Protein AF-A0A366EE71-F1 (afdb_monomer_lite)

Radius of gyration: 16.28 Å; chains: 1; bounding box: 30×27×41 Å

Sequence (50 aa):
MKVNEKRFDIRNLRYIIRSANENDAKTLSEIRGQIDGETEIWIEKKARHT

pLDDT: mean 93.88, std 6.57, range [67.69, 98.19]

Foldseek 3Di:
DFDDWDWDCDPNDTDIDGDDDPVCVVVVVVVVVVVVVVVVVVVVVVVVVD

Secondary structure (DSSP, 8-state):
-PPPPEEEEETTEEEEE----GGGHHHHHHHHHHHHHHHHHHHHHHHTT-

Organism: NCBI:txid200904

Structure (mmCIF, N/CA/C/O backbone):
data_AF-A0A366EE71-F1
#
_entry.id   AF-A0A366EE71-F1
#
loop_
_atom_site.group_PDB
_atom_site.id
_atom_site.type_symbol
_atom_site.label_atom_id
_atom_site.label_alt_id
_atom_site.label_comp_id
_atom_site.label_asym_id
_atom_site.label_entity_id
_atom_site.label_seq_id
_atom_site.pdbx_PDB_ins_code
_atom_site.Cartn_x
_atom_site.Cartn_y
_atom_site.Cartn_z
_atom_site.occupancy
_atom_site.B_iso_or_equiv
_atom_site.auth_seq_id
_atom_site.auth_comp_id
_atom_site.auth_asym_id
_atom_site.auth_atom_id
_atom_site.pdbx_PDB_model_num
ATOM 1 N N . MET A 1 1 ? -9.835 13.447 3.953 1.00 67.69 1 MET A N 1
ATOM 2 C CA .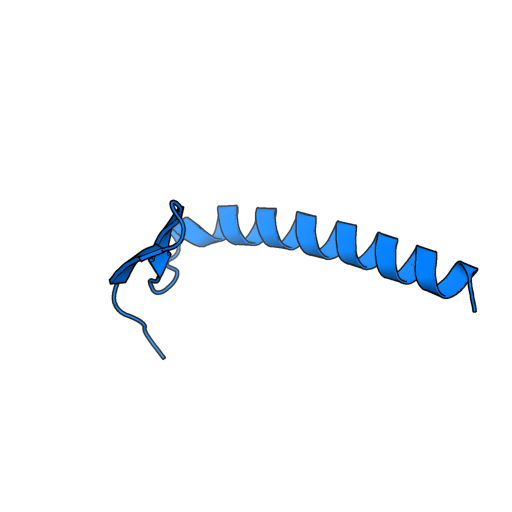 MET A 1 1 ? -11.002 12.555 4.135 1.00 67.69 1 MET A CA 1
ATOM 3 C C . MET A 1 1 ? -10.556 11.358 4.963 1.00 67.69 1 MET A C 1
ATOM 5 O O . MET A 1 1 ? -9.637 10.674 4.537 1.00 67.69 1 MET A O 1
ATOM 9 N N . LYS A 1 2 ? -11.126 11.147 6.157 1.00 86.81 2 LYS A N 1
ATOM 10 C CA . LYS A 1 2 ? -10.879 9.932 6.950 1.00 86.81 2 LYS A CA 1
ATOM 11 C C . LYS A 1 2 ? -11.884 8.864 6.524 1.00 86.81 2 LYS A C 1
ATOM 13 O O . LYS A 1 2 ? -13.079 9.136 6.469 1.00 86.81 2 LYS A O 1
ATOM 18 N N . VAL A 1 3 ? -11.385 7.680 6.194 1.00 91.12 3 VAL A N 1
ATOM 19 C CA . VAL A 1 3 ? -12.177 6.494 5.854 1.00 91.12 3 VAL A CA 1
ATOM 20 C C . VAL A 1 3 ? -12.199 5.563 7.062 1.00 91.12 3 VAL A C 1
ATOM 22 O O . VAL A 1 3 ? -11.141 5.211 7.595 1.00 91.12 3 VAL A O 1
ATOM 25 N N . ASN A 1 4 ? -13.400 5.185 7.493 1.00 94.31 4 ASN A N 1
ATOM 26 C CA . ASN A 1 4 ? -13.587 4.164 8.520 1.00 94.31 4 ASN A CA 1
ATOM 27 C C . ASN A 1 4 ? -13.234 2.786 7.960 1.00 94.31 4 ASN A C 1
ATOM 29 O O . ASN A 1 4 ? -13.387 2.545 6.764 1.00 94.31 4 ASN A O 1
ATOM 33 N N . GLU A 1 5 ? -12.778 1.883 8.825 1.00 96.69 5 GLU A N 1
ATOM 34 C CA . GLU A 1 5 ? -12.479 0.514 8.414 1.00 96.69 5 GLU A CA 1
ATOM 35 C C . GLU A 1 5 ? -13.715 -0.162 7.809 1.00 96.69 5 GLU A C 1
ATOM 37 O O . GLU A 1 5 ? -14.784 -0.207 8.419 1.00 96.69 5 GLU A O 1
ATOM 42 N N . LYS A 1 6 ? -13.550 -0.723 6.611 1.00 97.50 6 LYS A N 1
ATOM 43 C CA . LYS A 1 6 ? -14.532 -1.579 5.955 1.00 97.50 6 LYS A CA 1
ATOM 44 C C . LYS A 1 6 ? -13.846 -2.817 5.399 1.00 97.50 6 LYS A C 1
ATOM 46 O O . LYS A 1 6 ? -12.798 -2.727 4.761 1.00 97.50 6 LYS A O 1
ATOM 51 N N . ARG A 1 7 ? -14.457 -3.973 5.644 1.00 98.12 7 ARG A N 1
ATOM 52 C CA . ARG A 1 7 ? -13.970 -5.283 5.205 1.00 98.12 7 ARG A CA 1
ATOM 53 C C . ARG A 1 7 ? -14.622 -5.668 3.887 1.00 98.12 7 ARG A C 1
ATOM 55 O O . ARG A 1 7 ? -15.795 -5.370 3.664 1.00 98.12 7 ARG A O 1
ATOM 62 N N . PHE A 1 8 ? -13.855 -6.337 3.043 1.00 98.00 8 PHE A N 1
ATOM 63 C CA . PHE A 1 8 ? -14.283 -6.821 1.743 1.00 98.00 8 PHE A CA 1
ATOM 64 C C . PHE A 1 8 ? -13.837 -8.265 1.559 1.00 98.00 8 PHE A C 1
ATOM 66 O O . PHE A 1 8 ? -12.758 -8.658 2.007 1.00 98.00 8 PHE A O 1
ATOM 73 N N . ASP A 1 9 ? -14.682 -9.020 0.872 1.00 98.06 9 ASP A N 1
ATOM 74 C CA . ASP A 1 9 ? -14.380 -10.344 0.351 1.00 98.06 9 ASP A CA 1
ATOM 75 C C . ASP A 1 9 ? -14.873 -10.374 -1.095 1.00 98.06 9 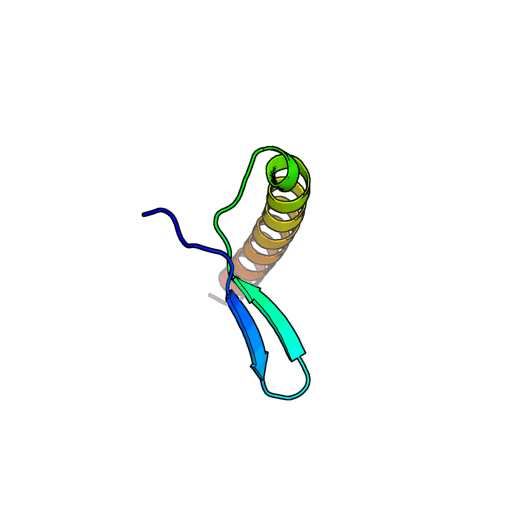ASP A C 1
ATOM 77 O O . ASP A 1 9 ? -16.074 -10.439 -1.364 1.00 98.06 9 ASP A O 1
ATOM 81 N N . ILE A 1 10 ? -13.952 -10.150 -2.029 1.00 98.00 10 ILE A N 1
ATOM 82 C CA . ILE A 1 10 ? -14.262 -10.002 -3.451 1.00 98.00 10 ILE A 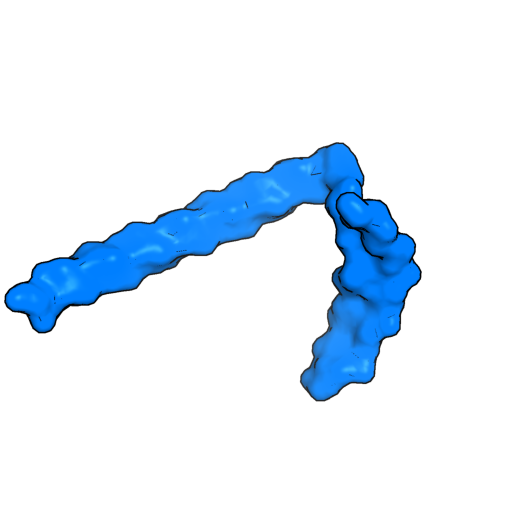CA 1
ATOM 83 C C . ILE A 1 10 ? -13.279 -10.866 -4.229 1.00 98.00 10 ILE A C 1
ATOM 85 O O .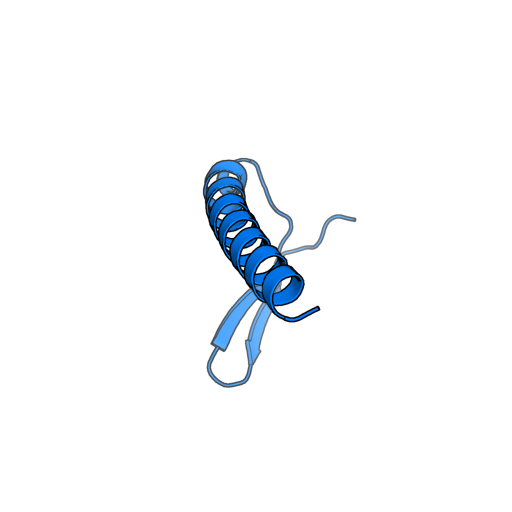 ILE A 1 10 ? -12.071 -10.729 -4.063 1.00 98.00 10 ILE A O 1
ATOM 89 N N . ARG A 1 11 ? -13.793 -11.728 -5.118 1.00 96.81 11 ARG A N 1
ATOM 90 C CA . ARG A 1 11 ? -12.981 -12.601 -5.993 1.00 96.81 11 ARG A CA 1
ATOM 91 C C . ARG A 1 11 ? -11.949 -13.431 -5.209 1.00 96.81 11 ARG A C 1
ATOM 93 O O . ARG A 1 11 ? -10.793 -13.517 -5.609 1.00 96.81 11 ARG A O 1
ATOM 100 N N . ASN A 1 12 ? -12.373 -14.012 -4.085 1.00 96.56 12 ASN A N 1
ATOM 101 C CA . ASN A 1 12 ? -11.540 -14.786 -3.155 1.00 96.56 12 ASN A CA 1
ATOM 102 C C . ASN A 1 12 ? -10.378 -13.994 -2.525 1.00 96.56 12 ASN A C 1
ATOM 104 O O . ASN A 1 12 ? -9.453 -14.588 -1.971 1.00 96.56 12 ASN A O 1
ATOM 108 N N . LEU A 1 13 ? -10.418 -12.660 -2.581 1.00 97.88 13 LEU A N 1
ATOM 109 C CA . LEU A 1 13 ? -9.467 -11.791 -1.908 1.00 97.88 13 LEU A CA 1
ATOM 110 C C . LEU A 1 13 ? -10.151 -11.088 -0.738 1.00 97.88 13 LEU A C 1
ATOM 112 O O . LEU A 1 13 ? -11.082 -10.298 -0.914 1.00 97.88 13 LEU A O 1
ATOM 116 N N . ARG A 1 14 ? -9.633 -11.348 0.463 1.00 98.19 14 ARG A N 1
ATOM 117 C CA . ARG A 1 14 ? -10.070 -10.694 1.697 1.00 98.19 14 ARG A CA 1
ATOM 118 C C . ARG A 1 14 ? -9.158 -9.521 2.010 1.00 98.19 14 ARG A C 1
ATOM 120 O O . ARG A 1 14 ? -7.954 -9.706 2.168 1.00 98.19 14 ARG A O 1
ATOM 127 N N . TYR A 1 15 ? -9.731 -8.329 2.127 1.00 97.06 15 TYR A N 1
ATOM 128 C CA . TYR A 1 15 ? -8.974 -7.115 2.420 1.00 97.06 15 TYR A CA 1
ATOM 129 C C . TYR A 1 15 ? -9.796 -6.103 3.217 1.00 97.06 15 TYR A C 1
ATOM 131 O O . TYR A 1 15 ? -11.022 -6.191 3.322 1.00 97.06 15 TYR A O 1
ATOM 139 N N . ILE A 1 16 ? -9.094 -5.134 3.801 1.00 96.88 16 ILE A N 1
ATOM 140 C CA . ILE A 1 16 ? -9.696 -4.018 4.525 1.00 96.88 16 ILE A CA 1
ATOM 141 C C . ILE A 1 16 ? -9.312 -2.708 3.849 1.00 96.88 16 ILE A C 1
ATOM 143 O O . ILE A 1 16 ? -8.172 -2.533 3.427 1.00 96.88 16 ILE A O 1
ATOM 147 N N . ILE A 1 17 ? -10.260 -1.781 3.768 1.00 96.31 17 ILE A N 1
ATOM 148 C CA . ILE A 1 17 ? -9.982 -0.386 3.433 1.00 96.31 17 ILE A CA 1
ATOM 149 C C . ILE A 1 17 ? -10.193 0.415 4.709 1.00 96.31 17 ILE A C 1
ATOM 151 O O . ILE A 1 17 ? -11.279 0.386 5.284 1.00 96.31 17 ILE A O 1
ATOM 155 N N . ARG A 1 18 ? -9.156 1.118 5.160 1.00 96.75 18 ARG A N 1
ATOM 156 C CA . ARG A 1 18 ? -9.193 2.008 6.325 1.00 96.75 18 ARG A CA 1
ATOM 157 C C . ARG A 1 18 ? -8.244 3.182 6.116 1.00 96.75 18 ARG A C 1
ATOM 159 O O . ARG A 1 18 ? -7.357 3.115 5.270 1.00 96.75 18 ARG A O 1
ATOM 166 N N . SER A 1 19 ? -8.407 4.237 6.910 1.00 96.56 19 SER A N 1
ATOM 167 C CA . SER A 1 19 ? -7.389 5.290 6.993 1.00 96.56 19 SER A CA 1
ATOM 168 C C . SER A 1 19 ? -6.059 4.708 7.475 1.00 96.56 19 SER A C 1
ATOM 170 O O . SER A 1 19 ? -6.041 3.862 8.377 1.00 96.56 19 SER A O 1
ATOM 172 N N . ALA A 1 20 ? -4.961 5.187 6.893 1.00 95.19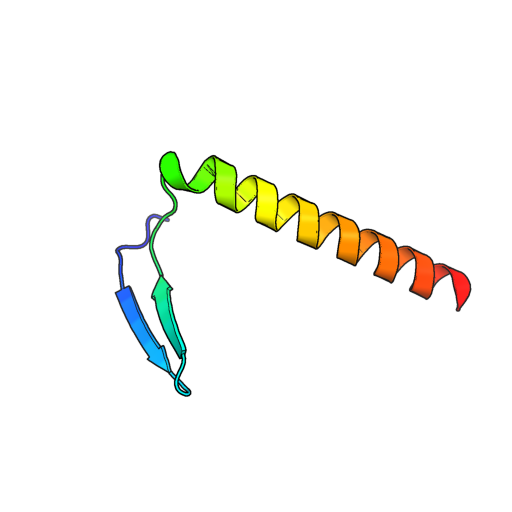 20 ALA A N 1
ATOM 173 C CA . ALA A 1 20 ? -3.629 4.920 7.413 1.00 95.19 20 ALA A CA 1
ATOM 174 C C . ALA A 1 20 ? -3.451 5.580 8.790 1.00 95.19 20 ALA A C 1
ATOM 176 O O . ALA A 1 20 ? -4.034 6.632 9.071 1.00 95.19 20 ALA A O 1
ATOM 177 N N . ASN A 1 21 ? -2.648 4.954 9.640 1.00 94.94 21 ASN A N 1
ATOM 178 C CA . ASN A 1 21 ? -2.177 5.496 10.906 1.00 94.94 21 ASN A CA 1
ATOM 179 C C . ASN A 1 21 ? -0.643 5.409 10.975 1.00 94.94 21 ASN A C 1
ATOM 181 O O . ASN A 1 21 ? 0.003 4.901 10.061 1.00 94.94 21 ASN A O 1
ATOM 185 N N . GLU A 1 22 ? -0.055 5.916 12.056 1.00 97.00 22 GL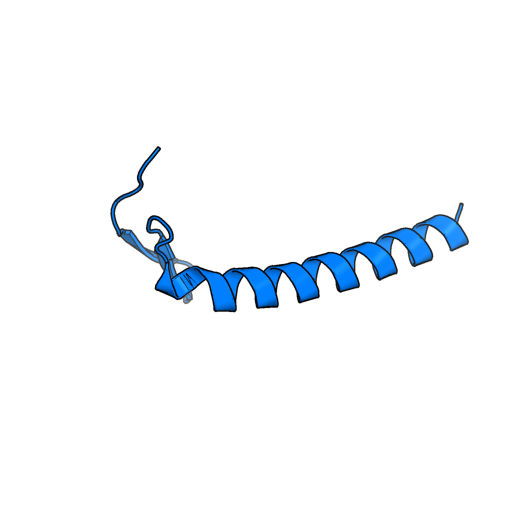U A N 1
ATOM 186 C CA . GLU A 1 22 ? 1.403 5.991 12.226 1.00 97.00 22 GLU A CA 1
ATOM 187 C C . GLU A 1 22 ? 2.097 4.624 12.137 1.00 97.00 22 GLU A C 1
ATOM 189 O O . GLU A 1 22 ? 3.203 4.532 11.607 1.00 97.00 22 GLU A O 1
ATOM 194 N N . ASN A 1 23 ? 1.430 3.542 12.550 1.00 96.62 23 ASN A N 1
ATOM 195 C CA . ASN A 1 23 ? 1.992 2.192 12.468 1.00 96.62 23 ASN A CA 1
ATOM 196 C C . ASN A 1 23 ? 2.108 1.687 11.023 1.00 96.62 23 ASN A C 1
ATOM 198 O O . ASN A 1 23 ? 2.885 0.774 10.755 1.00 96.62 23 ASN A O 1
ATOM 202 N N . ASP A 1 24 ? 1.368 2.278 10.081 1.00 96.88 24 ASP A N 1
ATOM 203 C CA . ASP A 1 24 ? 1.456 1.923 8.664 1.00 96.88 24 ASP A CA 1
ATOM 204 C C . ASP A 1 24 ? 2.646 2.597 7.968 1.00 96.88 24 ASP A C 1
ATOM 206 O O . ASP A 1 24 ? 3.015 2.190 6.869 1.00 96.88 24 ASP A O 1
ATOM 210 N N . ALA A 1 25 ? 3.257 3.619 8.582 1.00 96.88 25 ALA A N 1
ATOM 211 C CA . ALA A 1 25 ? 4.245 4.474 7.928 1.00 96.88 25 ALA A CA 1
ATOM 212 C C . ALA A 1 25 ? 5.435 3.683 7.366 1.00 96.88 25 ALA A C 1
ATOM 214 O O . ALA A 1 25 ? 5.835 3.900 6.221 1.00 96.88 25 ALA A O 1
ATOM 215 N N . LYS A 1 26 ? 5.965 2.730 8.143 1.00 97.81 26 LYS A N 1
ATOM 216 C CA . LYS A 1 26 ? 7.090 1.888 7.715 1.00 97.81 26 LYS A CA 1
ATOM 217 C C . LYS A 1 26 ? 6.710 1.024 6.512 1.00 97.81 26 LYS A C 1
ATOM 219 O O . LYS A 1 26 ? 7.362 1.104 5.478 1.00 97.81 26 LYS A O 1
ATOM 224 N N . THR A 1 27 ? 5.624 0.264 6.626 1.00 97.75 27 THR A N 1
ATOM 225 C CA . THR A 1 27 ? 5.154 -0.636 5.565 1.00 97.75 27 THR A CA 1
ATOM 226 C C . THR A 1 27 ? 4.807 0.127 4.287 1.00 97.75 27 THR A C 1
ATOM 228 O O . THR A 1 27 ? 5.146 -0.310 3.192 1.00 97.75 27 THR A O 1
ATOM 231 N N . LEU A 1 28 ? 4.166 1.294 4.405 1.00 97.44 28 LEU A N 1
ATOM 232 C CA . LEU A 1 28 ? 3.849 2.141 3.255 1.00 97.44 28 LEU A CA 1
ATOM 233 C C . LEU A 1 28 ? 5.111 2.692 2.582 1.00 97.44 28 LEU A C 1
ATOM 235 O O . LEU A 1 28 ? 5.156 2.741 1.356 1.00 97.44 28 LEU A O 1
ATOM 239 N N . SER A 1 29 ? 6.131 3.070 3.359 1.00 97.50 29 SER A N 1
ATOM 240 C CA . SER A 1 29 ? 7.426 3.516 2.830 1.00 97.50 29 SER A CA 1
ATOM 241 C C . SER A 1 29 ? 8.146 2.397 2.068 1.00 97.50 29 SER A C 1
ATOM 243 O O . SER A 1 29 ? 8.641 2.610 0.964 1.00 97.50 29 SER A O 1
ATOM 245 N N . GLU A 1 30 ? 8.137 1.176 2.605 1.00 97.88 30 GLU A N 1
ATOM 246 C CA . GLU A 1 30 ? 8.739 0.005 1.955 1.00 97.88 30 GLU A CA 1
ATOM 247 C C . GLU A 1 30 ? 8.025 -0.352 0.642 1.00 97.88 30 GLU A C 1
ATOM 249 O O . GLU A 1 30 ? 8.680 -0.517 -0.388 1.00 97.88 30 GLU A O 1
ATOM 254 N N . ILE A 1 31 ? 6.686 -0.400 0.650 1.00 97.62 31 ILE A N 1
ATOM 255 C CA . ILE A 1 31 ? 5.880 -0.617 -0.564 1.00 97.62 31 ILE A CA 1
ATOM 256 C C . ILE A 1 31 ? 6.160 0.483 -1.590 1.00 97.62 31 ILE A C 1
ATOM 258 O O . ILE A 1 31 ? 6.318 0.203 -2.778 1.00 97.62 31 ILE A O 1
ATOM 262 N N . ARG A 1 32 ? 6.249 1.741 -1.142 1.00 96.75 32 ARG A N 1
ATOM 263 C CA . ARG A 1 32 ? 6.549 2.872 -2.019 1.00 96.75 32 ARG A CA 1
ATOM 264 C C . ARG A 1 32 ? 7.904 2.705 -2.705 1.00 96.75 32 ARG A C 1
ATOM 266 O O . ARG A 1 32 ? 7.969 2.881 -3.916 1.00 96.75 32 ARG A O 1
ATOM 273 N N . GLY A 1 33 ? 8.941 2.310 -1.966 1.00 96.81 33 GLY A N 1
ATOM 274 C CA . GLY A 1 33 ? 10.271 2.071 -2.528 1.00 96.81 33 GLY A CA 1
ATOM 275 C C . GLY A 1 33 ? 10.285 0.985 -3.609 1.00 96.81 33 GLY A C 1
ATOM 276 O O . GLY A 1 33 ? 10.942 1.147 -4.633 1.00 96.81 33 GLY A O 1
ATOM 277 N N . GLN A 1 34 ? 9.513 -0.091 -3.426 1.00 96.81 34 GLN A N 1
ATOM 278 C CA . GLN A 1 34 ? 9.366 -1.140 -4.443 1.00 96.81 34 GLN A CA 1
ATOM 279 C C . GLN A 1 34 ? 8.702 -0.604 -5.718 1.00 96.81 34 GLN A C 1
ATOM 281 O O . GLN A 1 34 ? 9.210 -0.823 -6.816 1.00 96.81 34 GLN A O 1
ATOM 286 N N . ILE A 1 35 ? 7.602 0.143 -5.569 1.00 96.50 35 ILE A N 1
ATOM 287 C CA . ILE A 1 35 ? 6.864 0.729 -6.697 1.00 96.50 35 ILE A CA 1
ATOM 288 C C . ILE A 1 35 ? 7.737 1.721 -7.472 1.00 96.50 35 ILE A C 1
ATOM 290 O O . ILE A 1 35 ? 7.735 1.702 -8.705 1.00 96.50 35 ILE A O 1
ATOM 294 N N . ASP A 1 36 ? 8.473 2.586 -6.771 1.00 95.12 36 ASP A N 1
ATOM 295 C CA . ASP A 1 36 ? 9.343 3.577 -7.407 1.00 95.12 36 ASP A CA 1
ATOM 296 C C . ASP A 1 36 ? 10.454 2.871 -8.214 1.00 95.12 36 ASP A C 1
ATOM 298 O O . ASP A 1 36 ? 10.635 3.175 -9.393 1.00 95.12 36 ASP A O 1
ATOM 302 N N . GLY A 1 37 ? 11.092 1.833 -7.653 1.00 93.06 37 GLY A N 1
ATOM 303 C CA . GLY A 1 37 ? 12.103 1.040 -8.363 1.00 93.06 37 GLY A CA 1
ATOM 304 C C . GLY A 1 37 ? 11.566 0.300 -9.598 1.00 93.06 37 GLY A C 1
ATOM 305 O O . GLY A 1 37 ? 12.199 0.310 -10.655 1.00 93.06 37 GLY A O 1
ATOM 306 N N . GLU A 1 38 ? 10.376 -0.307 -9.517 1.00 94.94 38 GLU A N 1
ATOM 307 C CA . GLU A 1 38 ? 9.726 -0.908 -10.691 1.00 94.94 38 GLU A CA 1
ATOM 308 C C . GLU A 1 38 ? 9.441 0.148 -11.767 1.00 94.94 38 GLU A C 1
ATOM 310 O O . GLU A 1 38 ? 9.707 -0.075 -12.952 1.00 94.94 38 GLU A O 1
ATOM 315 N N . THR A 1 39 ? 8.928 1.311 -11.361 1.00 94.62 39 THR A N 1
ATOM 316 C CA . THR A 1 39 ? 8.572 2.410 -12.267 1.00 94.62 39 THR A CA 1
ATOM 317 C C . THR A 1 39 ? 9.793 2.935 -13.019 1.00 94.62 39 THR A C 1
ATOM 319 O O . THR A 1 39 ? 9.721 3.129 -14.234 1.00 94.62 39 THR A O 1
ATOM 322 N N . GLU A 1 40 ? 10.926 3.107 -12.339 1.00 92.81 40 GLU A N 1
ATOM 323 C CA . GLU A 1 40 ? 12.193 3.513 -12.956 1.00 92.81 40 GLU A CA 1
ATOM 324 C C . GLU A 1 40 ? 12.642 2.525 -14.043 1.00 92.81 40 GLU A C 1
ATOM 326 O O . GLU A 1 40 ? 12.955 2.939 -15.163 1.00 92.81 40 GLU A O 1
ATOM 331 N N . ILE A 1 41 ? 12.570 1.216 -13.770 1.00 92.69 41 ILE A N 1
ATOM 332 C CA . ILE A 1 41 ? 12.895 0.168 -14.753 1.00 92.69 41 ILE A CA 1
ATOM 333 C C . ILE A 1 41 ? 11.975 0.258 -15.978 1.00 92.69 41 ILE A C 1
ATOM 335 O O . ILE A 1 41 ? 12.428 0.115 -17.119 1.00 92.69 41 ILE A O 1
ATOM 339 N N . TRP A 1 42 ? 10.673 0.470 -15.772 1.00 93.12 42 TRP A N 1
ATOM 340 C CA . TRP A 1 42 ? 9.714 0.615 -16.871 1.00 93.12 42 TRP A CA 1
ATOM 341 C C . TRP A 1 42 ? 10.003 1.847 -17.732 1.00 93.12 42 TRP A C 1
ATOM 343 O O . TRP A 1 42 ? 9.961 1.751 -18.962 1.00 93.12 42 TRP A O 1
ATOM 353 N N . ILE A 1 43 ? 10.328 2.982 -17.110 1.00 92.50 43 ILE A N 1
ATOM 354 C CA . ILE A 1 43 ? 10.711 4.214 -17.811 1.00 92.50 43 ILE A CA 1
ATOM 355 C C . ILE A 1 43 ? 11.978 3.979 -18.640 1.00 92.50 43 ILE A C 1
ATOM 357 O O . ILE A 1 43 ? 11.996 4.296 -19.830 1.00 92.50 43 ILE A O 1
ATOM 361 N N . GLU A 1 44 ? 13.004 3.356 -18.057 1.00 92.44 44 GLU A N 1
ATOM 362 C CA . GLU A 1 44 ? 14.260 3.044 -18.746 1.00 92.44 44 GLU A CA 1
ATOM 363 C C . GLU A 1 44 ? 14.039 2.094 -19.936 1.00 92.44 44 GLU A C 1
ATOM 365 O O . GLU A 1 44 ? 14.598 2.274 -21.020 1.00 92.44 44 GLU A O 1
ATOM 370 N N . LYS A 1 45 ? 13.200 1.065 -19.771 1.00 92.56 45 LYS A N 1
ATOM 371 C CA . LYS A 1 45 ? 12.818 0.165 -20.871 1.00 92.56 45 LYS A CA 1
ATOM 372 C C . LYS A 1 45 ? 12.116 0.920 -21.991 1.00 92.56 45 LYS A C 1
ATOM 374 O O . LYS A 1 45 ? 12.425 0.676 -23.153 1.00 92.56 45 LYS A O 1
ATOM 379 N N . LYS A 1 46 ? 11.200 1.830 -21.658 1.00 91.81 46 LYS A N 1
ATOM 380 C CA . LYS A 1 46 ? 10.458 2.610 -22.650 1.00 91.81 46 LYS A CA 1
ATOM 381 C C . LYS A 1 46 ? 11.377 3.550 -23.432 1.00 91.81 46 LYS A C 1
ATOM 383 O O . LYS A 1 46 ? 11.283 3.572 -24.651 1.00 91.81 46 LYS A O 1
ATOM 388 N N . ALA A 1 47 ? 12.298 4.235 -22.750 1.00 88.56 47 ALA A N 1
ATOM 389 C CA . ALA A 1 47 ? 13.271 5.134 -23.374 1.00 88.56 47 ALA A CA 1
ATOM 390 C C . ALA A 1 47 ? 14.224 4.419 -24.348 1.00 88.56 47 ALA A C 1
ATOM 392 O O . ALA A 1 47 ? 14.661 5.010 -25.325 1.00 88.56 47 ALA A O 1
ATOM 393 N N . ARG A 1 48 ? 14.530 3.135 -24.115 1.00 85.38 48 ARG A N 1
ATOM 394 C CA . ARG A 1 48 ? 15.354 2.319 -25.027 1.00 85.38 48 ARG A CA 1
ATOM 395 C C . ARG A 1 48 ? 14.643 1.890 -26.315 1.00 85.38 48 ARG A C 1
ATOM 397 O O . ARG A 1 48 ? 15.306 1.383 -27.213 1.00 85.38 48 ARG A O 1
ATOM 404 N N . HIS A 1 49 ? 13.321 2.043 -26.394 1.00 76.88 49 HIS A N 1
ATOM 405 C CA . HIS A 1 49 ? 12.501 1.616 -27.536 1.00 76.88 49 HIS A CA 1
ATOM 406 C C . HIS A 1 49 ? 11.814 2.796 -28.252 1.00 76.88 49 HIS A C 1
ATOM 408 O O . HIS A 1 49 ? 10.866 2.584 -29.009 1.00 76.88 49 HIS A O 1
ATOM 414 N N . THR A 1 50 ? 12.277 4.023 -28.007 1.00 68.00 50 THR A N 1
ATOM 415 C CA . THR A 1 50 ? 11.824 5.280 -28.629 1.00 68.00 50 THR A CA 1
ATOM 416 C C . THR A 1 50 ? 13.012 6.024 -29.198 1.00 68.00 50 THR A C 1
ATOM 418 O O . THR A 1 50 ? 12.880 6.552 -30.320 1.00 68.00 50 THR A O 1
#